Protein AF-A0A8J8DH73-F1 (afdb_monomer)

Structure (mmCIF, N/CA/C/O backbone):
data_AF-A0A8J8DH73-F1
#
_entry.id   AF-A0A8J8DH73-F1
#
loop_
_atom_site.group_PDB
_atom_site.id
_atom_site.type_symbol
_atom_site.label_atom_id
_atom_site.label_alt_id
_atom_site.label_comp_id
_atom_site.label_asym_id
_atom_site.label_entity_id
_atom_site.label_seq_id
_atom_site.pdbx_PDB_ins_code
_atom_site.Cartn_x
_atom_site.Cartn_y
_atom_site.Cartn_z
_atom_site.occupancy
_atom_site.B_iso_or_equiv
_atom_site.auth_seq_id
_atom_site.auth_comp_id
_atom_site.auth_asym_id
_atom_site.auth_atom_id
_atom_site.pdbx_PDB_model_num
ATOM 1 N N . ALA A 1 1 ? 0.497 -7.005 5.587 1.00 92.31 1 ALA A N 1
ATOM 2 C CA . ALA A 1 1 ? -0.446 -6.133 4.858 1.00 92.31 1 ALA A CA 1
ATOM 3 C C . ALA A 1 1 ? -1.291 -5.365 5.870 1.00 92.31 1 ALA A C 1
ATOM 5 O O . ALA A 1 1 ? -1.510 -5.890 6.957 1.00 92.31 1 ALA A O 1
ATOM 6 N N . TYR A 1 2 ? -1.741 -4.157 5.532 1.00 96.06 2 TYR A N 1
ATOM 7 C CA . TYR A 1 2 ? -2.527 -3.279 6.407 1.00 96.06 2 TYR A CA 1
ATOM 8 C C . TYR A 1 2 ? -3.867 -2.959 5.755 1.00 96.06 2 TYR A C 1
ATOM 10 O O . TYR A 1 2 ? -3.893 -2.410 4.659 1.00 96.06 2 TYR A O 1
ATOM 18 N N . LYS A 1 3 ? -4.974 -3.310 6.411 1.00 95.62 3 LYS A N 1
ATOM 19 C CA . LYS A 1 3 ? -6.324 -3.060 5.895 1.00 95.62 3 LYS A CA 1
ATOM 20 C C . LYS A 1 3 ? -6.685 -1.586 6.032 1.00 95.62 3 LYS A C 1
ATOM 22 O O . LYS A 1 3 ? -6.425 -0.987 7.072 1.00 95.62 3 LYS A O 1
ATOM 27 N N . LEU A 1 4 ? -7.267 -1.018 4.981 1.00 95.88 4 LEU A N 1
ATOM 28 C CA . LEU A 1 4 ? -7.502 0.418 4.891 1.00 95.88 4 LEU A CA 1
ATOM 29 C C . LEU A 1 4 ? -8.952 0.768 5.219 1.00 95.88 4 LEU A C 1
ATOM 31 O O . LEU A 1 4 ? -9.884 0.119 4.742 1.00 95.88 4 LEU A O 1
ATOM 35 N N . TYR A 1 5 ? -9.128 1.825 6.007 1.00 96.38 5 TYR A N 1
ATOM 36 C CA . TYR A 1 5 ? -10.404 2.520 6.132 1.00 96.38 5 TYR A CA 1
ATOM 37 C C . TYR A 1 5 ? -10.453 3.617 5.074 1.00 96.38 5 TYR A C 1
ATOM 39 O O . TYR A 1 5 ? -9.546 4.444 4.996 1.00 96.38 5 TYR A O 1
ATOM 47 N N . GLY A 1 6 ? -11.493 3.595 4.245 1.00 95.25 6 GLY A N 1
ATOM 48 C CA . GLY A 1 6 ? -11.721 4.642 3.263 1.00 95.25 6 GLY A CA 1
ATOM 49 C C . GLY A 1 6 ? -12.320 5.876 3.926 1.00 95.25 6 GLY A C 1
ATOM 50 O O . GLY A 1 6 ? -13.403 5.778 4.502 1.00 95.25 6 GLY A O 1
ATOM 51 N N . LEU A 1 7 ? -11.607 7.002 3.881 1.00 94.69 7 LEU A N 1
ATOM 52 C CA . LEU A 1 7 ? -12.032 8.257 4.509 1.00 94.69 7 LEU A CA 1
ATOM 53 C C . LEU A 1 7 ? -12.792 9.187 3.550 1.00 94.69 7 LEU A C 1
ATOM 55 O O . LEU A 1 7 ? -13.506 10.072 4.014 1.00 94.69 7 LEU A O 1
ATOM 59 N N . ASP A 1 8 ? -12.681 8.970 2.237 1.00 92.69 8 ASP A N 1
ATOM 60 C CA . ASP A 1 8 ? -13.395 9.748 1.223 1.00 92.69 8 ASP A CA 1
ATOM 61 C C . ASP A 1 8 ? -14.690 9.051 0.811 1.00 92.69 8 ASP A C 1
ATOM 63 O O . ASP A 1 8 ? -14.781 7.821 0.772 1.00 92.69 8 ASP A O 1
ATOM 67 N N . THR A 1 9 ? -15.693 9.828 0.399 1.00 92.81 9 THR A N 1
ATOM 68 C CA . THR A 1 9 ? -16.979 9.284 -0.071 1.00 92.81 9 THR A CA 1
ATOM 69 C C . THR A 1 9 ? -16.796 8.290 -1.222 1.00 92.81 9 THR A C 1
ATOM 71 O O . THR A 1 9 ? -17.430 7.233 -1.230 1.00 92.81 9 THR A O 1
ATOM 74 N N . SER A 1 10 ? -15.863 8.576 -2.134 1.00 91.19 10 SER A N 1
ATOM 75 C CA . SER A 1 10 ? -15.519 7.740 -3.288 1.00 91.19 10 SER A CA 1
ATOM 76 C C . SER A 1 10 ? -14.706 6.484 -2.945 1.00 91.19 10 SER A C 1
ATOM 78 O O . SER A 1 10 ? -14.641 5.575 -3.773 1.00 91.19 10 SER A O 1
ATOM 80 N N . ASN A 1 11 ? -14.117 6.383 -1.743 1.00 90.50 11 ASN A N 1
ATOM 81 C CA . ASN A 1 11 ? -13.345 5.210 -1.304 1.00 90.50 11 ASN A CA 1
ATOM 82 C C . ASN A 1 11 ? -13.886 4.530 -0.028 1.00 90.50 11 ASN A C 1
ATOM 84 O O . ASN A 1 11 ? -13.305 3.546 0.428 1.00 90.50 11 ASN A O 1
ATOM 88 N N . SER A 1 12 ? -15.024 4.987 0.500 1.00 95.44 12 SER A N 1
ATOM 89 C CA . SER A 1 12 ? -15.635 4.553 1.769 1.00 95.44 12 SER A CA 1
ATOM 90 C C . SER A 1 12 ? -15.845 3.036 1.928 1.00 95.44 12 SER A C 1
ATOM 92 O O . SER A 1 12 ? -15.886 2.527 3.047 1.00 95.44 12 SER A O 1
ATOM 94 N N . ASN A 1 13 ? -15.907 2.274 0.830 1.00 95.44 13 ASN A N 1
ATOM 95 C CA . ASN A 1 13 ? -16.057 0.814 0.857 1.0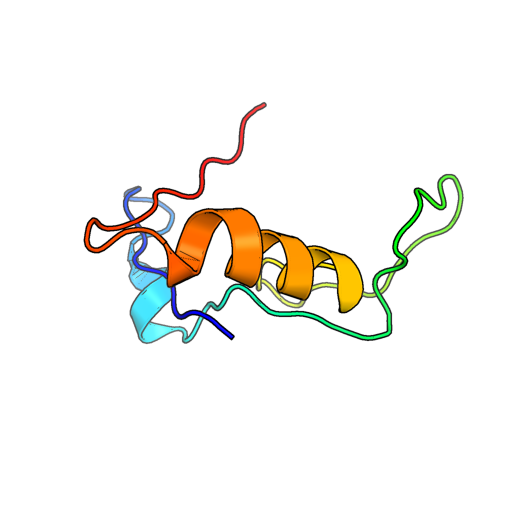0 95.44 13 ASN A CA 1
ATOM 96 C C . ASN A 1 13 ? -14.722 0.026 0.867 1.00 95.44 13 ASN A C 1
ATOM 98 O O . ASN A 1 13 ? -14.731 -1.204 0.768 1.00 95.44 13 ASN A O 1
ATOM 102 N N . ALA A 1 14 ? -13.567 0.697 0.963 1.00 95.81 14 ALA A N 1
ATOM 103 C CA . ALA A 1 14 ? -12.239 0.067 0.912 1.00 95.81 14 ALA A CA 1
ATOM 104 C C . ALA A 1 14 ? -12.059 -1.048 1.957 1.00 95.81 14 ALA A C 1
ATOM 106 O O . ALA A 1 14 ? -11.541 -2.123 1.642 1.00 95.81 14 ALA A O 1
ATOM 107 N N . TYR A 1 15 ? -12.565 -0.830 3.175 1.00 96.25 15 TYR A N 1
ATOM 108 C CA . TYR A 1 15 ? -12.454 -1.803 4.256 1.00 96.25 15 TYR A CA 1
ATOM 109 C C . TYR A 1 15 ? -13.220 -3.096 3.936 1.00 96.25 15 TYR A C 1
ATOM 111 O O . TYR A 1 15 ? -12.662 -4.189 4.015 1.00 96.25 15 TYR A O 1
ATOM 119 N N . ASN A 1 16 ? -14.481 -3.016 3.510 1.00 96.75 16 ASN A N 1
ATOM 120 C CA . ASN A 1 16 ? -15.275 -4.219 3.218 1.00 96.75 16 ASN A CA 1
ATOM 121 C C . ASN A 1 16 ? -14.749 -4.987 1.999 1.00 96.75 16 ASN A C 1
ATOM 123 O O . ASN A 1 16 ? -14.882 -6.204 1.929 1.00 96.75 16 ASN A O 1
ATOM 127 N N . ARG A 1 17 ? -14.102 -4.285 1.063 1.00 95.44 17 ARG A N 1
ATOM 128 C CA . ARG A 1 17 ? -13.469 -4.870 -0.127 1.00 95.44 17 ARG A CA 1
ATOM 129 C C . ARG A 1 17 ? -12.082 -5.465 0.124 1.00 95.44 17 ARG A C 1
ATOM 131 O O . ARG A 1 17 ? -11.448 -5.896 -0.832 1.00 95.44 17 ARG A O 1
ATOM 138 N N . PHE A 1 18 ? -11.606 -5.478 1.372 1.00 95.69 18 PHE A N 1
ATOM 139 C CA . PHE A 1 18 ? -10.265 -5.954 1.730 1.00 95.69 18 PHE A CA 1
ATOM 140 C C . PHE A 1 18 ? -9.144 -5.241 0.959 1.00 95.69 18 PHE A C 1
ATOM 142 O O . PHE A 1 18 ? -8.104 -5.833 0.680 1.00 95.69 18 PHE A O 1
ATOM 149 N N . VAL A 1 19 ? -9.328 -3.950 0.659 1.00 96.19 19 VAL A N 1
ATOM 150 C CA . VAL A 1 19 ? -8.247 -3.132 0.104 1.00 96.19 19 VAL A CA 1
ATOM 151 C C . VAL A 1 19 ? -7.185 -2.953 1.186 1.00 96.19 19 VAL A C 1
ATOM 153 O O . VAL A 1 19 ? -7.472 -2.504 2.303 1.00 96.19 19 VAL A O 1
ATOM 156 N N . VAL A 1 20 ? -5.955 -3.342 0.861 1.00 96.94 20 VAL A N 1
ATOM 157 C CA . VAL A 1 20 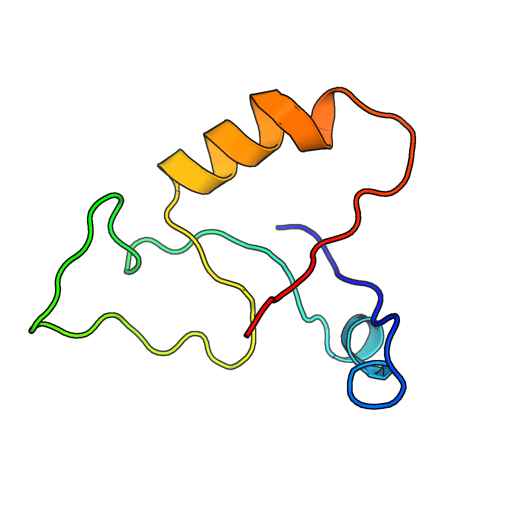? -4.832 -3.364 1.798 1.00 96.94 20 VAL A CA 1
ATOM 158 C C . VAL A 1 20 ? -3.617 -2.659 1.213 1.00 96.94 20 VAL A C 1
ATOM 160 O O . VAL A 1 20 ? -3.346 -2.763 0.023 1.00 96.94 20 VAL A O 1
ATOM 163 N N . LEU A 1 21 ? -2.835 -2.002 2.067 1.00 97.31 21 LEU A N 1
ATOM 164 C CA . LEU A 1 21 ? -1.447 -1.673 1.760 1.00 97.31 21 LEU A CA 1
ATOM 165 C C . LEU A 1 21 ? -0.599 -2.938 1.929 1.00 97.31 21 LEU A C 1
ATOM 167 O O . LEU A 1 21 ? -0.564 -3.533 3.017 1.00 97.31 21 LEU A O 1
ATOM 171 N N . HIS A 1 22 ? 0.092 -3.361 0.875 1.00 97.69 22 HIS A N 1
ATOM 172 C CA . HIS A 1 22 ? 0.958 -4.537 0.930 1.00 97.69 22 HIS A CA 1
ATOM 173 C C . HIS A 1 22 ? 2.181 -4.419 0.024 1.00 97.69 22 HIS A C 1
ATOM 175 O O . HIS A 1 22 ? 2.306 -3.500 -0.780 1.00 97.69 22 HIS A O 1
ATOM 181 N N . ALA A 1 23 ? 3.095 -5.372 0.191 1.00 97.94 23 ALA A N 1
ATOM 182 C CA . ALA A 1 23 ? 4.237 -5.530 -0.686 1.00 97.94 23 ALA A CA 1
ATOM 183 C C . ALA A 1 23 ? 3.953 -6.589 -1.752 1.00 97.94 23 ALA A C 1
ATOM 185 O O . ALA A 1 23 ? 3.203 -7.537 -1.497 1.00 97.94 23 ALA A O 1
ATOM 186 N N . HIS A 1 24 ? 4.595 -6.462 -2.910 1.00 97.81 24 HIS A N 1
ATOM 187 C CA . HIS A 1 24 ? 4.655 -7.523 -3.912 1.00 97.81 24 HIS A CA 1
ATOM 188 C C . HIS A 1 24 ? 6.024 -7.534 -4.591 1.00 97.81 24 HIS A C 1
ATOM 190 O O . HIS A 1 24 ? 6.587 -6.486 -4.887 1.00 97.81 24 HIS A O 1
ATOM 196 N N . SER A 1 25 ? 6.543 -8.724 -4.899 1.00 96.75 25 SER A N 1
ATOM 197 C CA . SER A 1 25 ? 7.850 -8.918 -5.550 1.00 96.75 25 SER A CA 1
ATOM 198 C C . SER A 1 25 ? 7.960 -8.338 -6.964 1.00 96.75 25 SER A C 1
ATOM 200 O O . SER A 1 25 ? 9.058 -8.263 -7.501 1.00 96.75 25 SER A O 1
ATOM 202 N N . CYS A 1 26 ? 6.841 -7.936 -7.571 1.00 96.25 26 CYS A N 1
ATOM 203 C CA . CYS A 1 26 ? 6.808 -7.341 -8.905 1.00 96.25 26 CYS A CA 1
ATOM 204 C C . CYS A 1 26 ? 6.935 -5.814 -8.870 1.00 96.25 26 CYS A C 1
ATOM 206 O O . CYS A 1 26 ? 6.990 -5.191 -9.927 1.00 96.25 26 CYS A O 1
ATOM 208 N N . VAL A 1 27 ? 6.973 -5.217 -7.671 1.00 97.81 27 VAL A N 1
ATOM 209 C CA . VAL A 1 27 ? 7.238 -3.792 -7.482 1.00 97.81 27 VAL A CA 1
ATOM 210 C C . VAL A 1 27 ? 8.714 -3.626 -7.097 1.00 97.81 27 VAL A C 1
ATOM 212 O O . VAL A 1 27 ? 9.113 -4.089 -6.024 1.00 97.81 27 VAL A O 1
ATOM 215 N N . PRO A 1 28 ? 9.538 -3.006 -7.957 1.00 97.69 28 PRO A N 1
ATOM 216 C CA . PRO A 1 28 ? 10.955 -2.782 -7.700 1.00 97.69 28 PRO A CA 1
ATOM 217 C C . PRO A 1 28 ? 11.172 -1.659 -6.676 1.00 97.69 28 PRO A C 1
ATOM 219 O O . PRO A 1 28 ? 10.326 -0.788 -6.492 1.00 97.69 28 PRO A O 1
ATOM 222 N N . ASP A 1 29 ? 12.338 -1.655 -6.024 1.00 97.75 29 ASP A N 1
ATOM 223 C CA . ASP A 1 29 ? 12.737 -0.586 -5.090 1.00 97.75 29 ASP A CA 1
ATOM 224 C C . ASP A 1 29 ? 13.118 0.728 -5.785 1.00 97.75 29 ASP A C 1
ATOM 226 O O . ASP A 1 29 ? 13.207 1.772 -5.142 1.00 97.75 29 ASP A O 1
ATOM 230 N N . LYS A 1 30 ? 13.409 0.664 -7.084 1.00 96.88 30 LYS A N 1
ATOM 231 C CA . LYS A 1 30 ? 13.845 1.796 -7.901 1.00 96.88 30 LYS A CA 1
ATOM 232 C C . LYS A 1 30 ? 12.833 2.041 -9.007 1.00 96.88 30 LYS A C 1
ATOM 234 O O . LYS A 1 30 ? 12.155 1.114 -9.440 1.00 96.88 30 LYS A O 1
ATOM 239 N N . GLU A 1 31 ? 12.767 3.282 -9.468 1.00 95.62 31 GLU A N 1
ATOM 240 C CA . GLU A 1 31 ? 11.977 3.648 -10.638 1.00 95.62 31 GLU A CA 1
ATOM 241 C C . GLU A 1 31 ? 12.467 2.888 -11.877 1.00 95.62 31 GLU A C 1
ATOM 243 O O . GLU A 1 31 ? 13.671 2.719 -12.075 1.00 95.62 31 GLU A O 1
ATOM 248 N N . VAL A 1 32 ? 11.519 2.409 -12.683 1.00 96.19 32 VAL A N 1
ATOM 249 C CA . VAL A 1 32 ? 11.794 1.588 -13.873 1.00 96.19 32 VAL A CA 1
ATOM 250 C C . VAL A 1 32 ? 11.263 2.198 -15.162 1.00 96.19 32 VAL A C 1
ATOM 252 O O . VAL A 1 32 ? 11.341 1.556 -16.198 1.00 96.19 32 VAL A O 1
ATOM 255 N N . TYR A 1 33 ? 10.753 3.433 -15.139 1.00 94.38 33 TYR A N 1
ATOM 256 C CA . TYR A 1 33 ? 10.323 4.108 -16.363 1.00 94.38 33 TYR A CA 1
ATOM 257 C C . TYR A 1 33 ? 11.469 4.119 -17.403 1.00 94.38 33 TYR A C 1
ATOM 259 O O . TYR A 1 33 ? 12.599 4.466 -17.044 1.00 94.38 33 T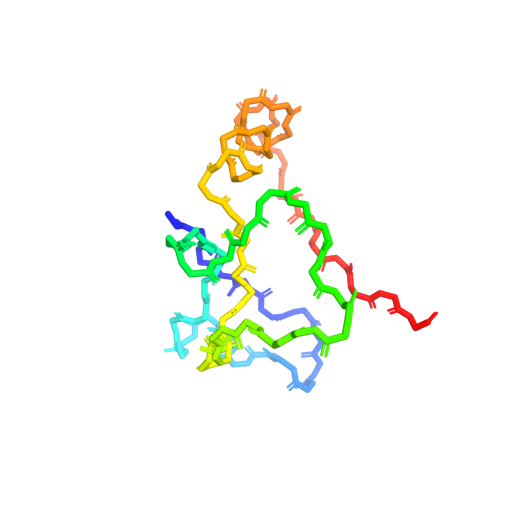YR A O 1
ATOM 267 N N . PRO A 1 34 ? 11.215 3.760 -18.678 1.00 95.88 34 PRO A N 1
ATOM 268 C CA . PRO A 1 34 ? 9.909 3.614 -19.337 1.00 95.88 34 PRO A CA 1
ATOM 269 C C . PRO A 1 34 ? 9.246 2.228 -19.242 1.00 95.88 34 PRO A C 1
ATOM 271 O O . PRO A 1 34 ? 8.183 2.038 -19.833 1.00 95.88 34 PRO A O 1
ATOM 274 N N . ASP A 1 35 ? 9.836 1.271 -18.525 1.00 96.62 35 ASP A N 1
ATOM 275 C CA . ASP A 1 35 ? 9.244 -0.050 -18.319 1.00 96.62 35 ASP A CA 1
ATOM 276 C C . ASP A 1 35 ? 8.043 0.001 -17.363 1.00 96.62 35 ASP A C 1
ATOM 278 O O . ASP A 1 35 ? 7.869 0.918 -16.553 1.00 96.62 35 ASP A O 1
ATOM 282 N N . PHE A 1 36 ? 7.207 -1.033 -17.445 1.00 95.31 36 PHE A N 1
ATOM 283 C CA . PHE A 1 36 ? 6.008 -1.173 -16.628 1.00 95.31 36 PHE A CA 1
ATOM 284 C C . PHE A 1 36 ? 6.194 -2.212 -15.527 1.00 95.31 36 PHE A C 1
ATOM 286 O O . PHE A 1 36 ? 6.864 -3.231 -15.697 1.00 95.31 36 PHE A O 1
ATOM 293 N N . ILE A 1 37 ? 5.516 -1.977 -14.409 1.00 95.69 37 ILE A N 1
ATOM 294 C CA . ILE A 1 37 ? 5.359 -2.959 -13.337 1.00 95.69 37 ILE A CA 1
ATOM 295 C C . ILE A 1 37 ? 4.028 -3.707 -13.487 1.00 95.69 37 ILE A C 1
ATOM 297 O O . ILE A 1 37 ? 3.175 -3.369 -14.307 1.00 95.69 37 ILE A O 1
ATOM 301 N N . CYS A 1 38 ? 3.840 -4.735 -12.668 1.00 95.25 38 CYS A N 1
ATOM 302 C CA . CYS A 1 38 ? 2.575 -5.454 -12.544 1.00 95.25 38 CYS A CA 1
ATOM 303 C C . CYS A 1 38 ? 1.388 -4.537 -12.183 1.00 95.25 38 CYS A C 1
ATOM 305 O O . CYS A 1 38 ? 1.532 -3.538 -11.478 1.00 95.25 38 CYS A O 1
ATOM 307 N N . ASN A 1 39 ? 0.181 -4.935 -12.593 1.00 95.31 39 ASN A N 1
ATOM 308 C CA . ASN A 1 39 ? -1.047 -4.278 -12.148 1.00 95.31 39 ASN A CA 1
ATOM 309 C C . ASN A 1 39 ? -1.305 -4.547 -10.662 1.00 95.31 39 ASN A C 1
ATOM 311 O O . ASN A 1 39 ? -1.248 -5.686 -10.206 1.00 95.31 39 ASN A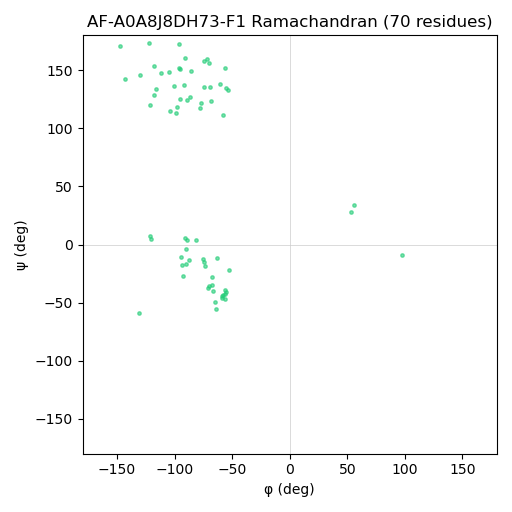 O 1
ATOM 315 N N . SER A 1 40 ? -1.681 -3.503 -9.929 1.00 92.75 40 SER A N 1
ATOM 316 C CA . SER A 1 40 ? -1.927 -3.563 -8.484 1.00 92.75 40 SER A CA 1
ATOM 317 C C . SER A 1 40 ? -3.245 -4.239 -8.086 1.00 92.75 40 SER A C 1
ATOM 319 O O . SER A 1 40 ? -3.493 -4.494 -6.908 1.00 92.75 40 SER A O 1
ATOM 321 N N . LEU A 1 41 ? -4.133 -4.464 -9.064 1.00 92.25 41 LEU A N 1
ATOM 322 C CA . LEU A 1 41 ? -5.482 -5.016 -8.881 1.00 92.25 41 LEU A CA 1
ATOM 323 C C . LEU A 1 41 ? -6.318 -4.255 -7.830 1.00 92.25 41 LEU A C 1
ATOM 325 O O . LEU A 1 41 ? -7.226 -4.807 -7.212 1.00 92.25 41 LEU A O 1
ATOM 329 N N . GLY A 1 42 ? -6.022 -2.962 -7.654 1.00 91.69 42 GLY A N 1
ATOM 330 C CA . GLY A 1 42 ? -6.758 -2.039 -6.790 1.00 91.69 42 GLY A CA 1
ATOM 331 C C . GLY A 1 42 ? -6.161 -1.827 -5.397 1.00 91.69 42 GLY A C 1
ATOM 332 O O . GLY A 1 42 ? -6.607 -0.919 -4.699 1.00 91.69 42 GLY A O 1
ATOM 333 N N . CYS A 1 43 ? -5.153 -2.601 -4.987 1.00 94.94 43 CYS A N 1
ATOM 334 C CA . CYS A 1 43 ? -4.486 -2.401 -3.700 1.00 94.94 43 CYS A CA 1
ATOM 335 C C . CYS A 1 43 ? -3.263 -1.480 -3.835 1.00 94.94 43 CYS A C 1
ATOM 337 O O . CYS A 1 43 ? -2.463 -1.659 -4.753 1.00 94.94 43 CYS A O 1
ATOM 339 N N . PRO A 1 44 ? -3.040 -0.528 -2.915 1.00 95.12 44 PRO A N 1
ATOM 340 C CA . PRO A 1 44 ? -1.762 0.170 -2.821 1.00 95.12 44 PRO A CA 1
ATOM 341 C C . PRO A 1 44 ? -0.631 -0.841 -2.601 1.00 95.12 44 PRO A C 1
ATOM 343 O O . PRO A 1 44 ? -0.549 -1.490 -1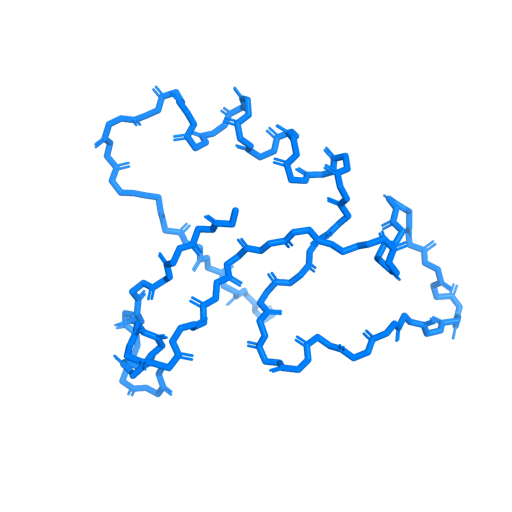.555 1.00 95.12 44 PRO A O 1
ATOM 346 N N . THR A 1 45 ? 0.220 -0.997 -3.613 1.00 96.88 45 THR A N 1
ATOM 347 C CA . THR A 1 45 ? 1.279 -2.007 -3.628 1.00 96.88 45 THR A CA 1
ATOM 348 C C . THR A 1 45 ? 2.630 -1.318 -3.692 1.00 96.88 45 THR A C 1
ATOM 350 O O . THR A 1 45 ? 2.853 -0.463 -4.545 1.00 96.88 45 THR A O 1
ATOM 353 N N . VAL A 1 46 ? 3.530 -1.696 -2.792 1.00 97.12 46 VAL A N 1
ATOM 354 C CA . VAL A 1 46 ? 4.904 -1.186 -2.733 1.00 97.12 46 VAL A CA 1
ATOM 355 C C . VAL A 1 46 ? 5.907 -2.334 -2.833 1.00 97.12 46 VAL A C 1
ATOM 357 O O . VAL A 1 46 ? 5.531 -3.509 -2.813 1.00 97.12 46 VAL A O 1
ATOM 360 N N . SER A 1 47 ? 7.195 -2.022 -2.931 1.00 98.19 47 SER A N 1
ATOM 361 C CA . SER A 1 47 ? 8.227 -3.053 -2.878 1.00 98.19 47 SER A CA 1
ATOM 362 C C . SER A 1 47 ? 8.346 -3.664 -1.468 1.00 98.19 47 SER A C 1
ATOM 364 O O . SER A 1 47 ? 7.993 -3.019 -0.469 1.00 98.19 47 SER A O 1
ATOM 366 N N . PRO A 1 48 ? 8.862 -4.900 -1.334 1.00 98.38 48 PRO A N 1
ATOM 367 C CA . PRO A 1 48 ? 9.083 -5.525 -0.028 1.00 98.38 48 PRO A CA 1
ATOM 368 C C . PRO A 1 48 ? 9.970 -4.703 0.912 1.00 98.38 48 PRO A C 1
ATOM 370 O O . PRO A 1 48 ? 9.638 -4.555 2.091 1.00 98.38 48 PRO A O 1
ATOM 373 N N . ASN A 1 49 ? 11.059 -4.121 0.399 1.00 98.31 49 ASN A N 1
ATOM 374 C CA . ASN A 1 49 ? 11.965 -3.326 1.225 1.00 98.31 49 ASN A CA 1
ATOM 375 C C . ASN A 1 49 ? 11.330 -1.994 1.629 1.00 98.31 49 ASN A C 1
ATOM 377 O O . ASN A 1 49 ? 11.488 -1.566 2.772 1.00 98.31 49 ASN A O 1
ATOM 381 N N . PHE A 1 50 ? 10.552 -1.362 0.745 1.00 97.75 50 PHE A N 1
ATOM 382 C CA . PHE A 1 50 ? 9.860 -0.129 1.098 1.00 97.75 50 PHE A CA 1
ATOM 383 C C . PHE A 1 50 ? 8.782 -0.359 2.159 1.00 97.75 50 PHE A C 1
ATOM 385 O O . PHE A 1 50 ? 8.681 0.428 3.100 1.00 97.75 50 PHE A O 1
ATOM 392 N N . LEU A 1 51 ? 8.020 -1.461 2.079 1.00 98.12 51 LEU A N 1
ATOM 393 C CA . LEU A 1 51 ? 7.062 -1.795 3.135 1.00 98.12 51 LEU A CA 1
ATOM 394 C C . LEU A 1 51 ? 7.769 -1.959 4.483 1.00 98.12 51 LEU A C 1
ATOM 396 O O . LEU A 1 51 ? 7.296 -1.407 5.470 1.00 98.12 51 LEU A O 1
ATOM 400 N N . LYS A 1 52 ? 8.914 -2.651 4.526 1.00 98.00 52 LYS A N 1
ATOM 401 C CA . LYS A 1 52 ? 9.706 -2.789 5.755 1.00 98.00 52 LYS A CA 1
ATOM 402 C C . LYS A 1 52 ? 10.088 -1.422 6.335 1.00 98.00 52 LYS A C 1
ATOM 404 O O . LYS A 1 52 ? 9.849 -1.175 7.515 1.00 98.00 52 LYS A O 1
ATOM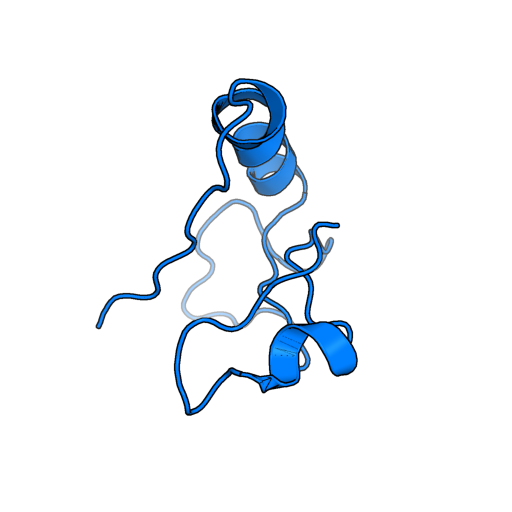 409 N N . THR A 1 53 ? 10.579 -0.507 5.499 1.00 97.31 53 THR A N 1
ATOM 410 C CA . THR A 1 53 ? 10.879 0.873 5.908 1.00 97.31 53 THR A CA 1
ATOM 411 C C . THR A 1 53 ? 9.641 1.586 6.453 1.00 97.31 53 THR A C 1
ATOM 413 O O . THR A 1 53 ? 9.708 2.184 7.526 1.00 97.31 53 THR A O 1
ATOM 416 N N . LEU A 1 54 ? 8.487 1.490 5.779 1.00 96.75 54 LEU A N 1
ATOM 417 C CA . LEU A 1 54 ? 7.236 2.083 6.263 1.00 96.75 54 LEU A CA 1
ATOM 418 C C . LEU A 1 54 ? 6.844 1.552 7.648 1.00 96.75 54 LEU A C 1
ATOM 420 O O . LEU A 1 54 ? 6.441 2.318 8.527 1.00 96.75 54 LEU A O 1
ATOM 424 N N . GLN A 1 55 ? 6.973 0.241 7.845 1.00 97.25 55 GLN A N 1
ATOM 425 C CA . GLN A 1 55 ? 6.650 -0.421 9.103 1.00 97.25 55 GLN A CA 1
ATOM 426 C C . GLN A 1 55 ? 7.556 0.057 10.235 1.00 97.25 55 GLN A C 1
ATOM 428 O O . GLN A 1 55 ? 7.062 0.547 11.250 1.00 97.25 55 GLN A O 1
ATOM 433 N N . GLU A 1 56 ? 8.868 -0.052 10.045 1.00 97.19 56 GLU A N 1
ATOM 434 C CA . GLU A 1 56 ? 9.869 0.256 11.066 1.00 97.19 56 GLU A CA 1
ATOM 435 C C . GLU A 1 56 ? 9.923 1.748 11.399 1.00 97.19 56 GLU A C 1
ATOM 437 O O . GLU A 1 56 ? 10.160 2.113 12.550 1.00 97.19 56 GLU A O 1
ATOM 442 N N . GLN A 1 57 ? 9.702 2.624 10.416 1.00 95.50 57 GLN A N 1
ATOM 443 C CA . GLN A 1 57 ? 9.857 4.064 10.610 1.00 95.50 57 GLN A CA 1
ATOM 444 C C . GLN A 1 57 ? 8.571 4.783 11.008 1.00 95.50 57 GLN A C 1
ATOM 446 O O . GLN A 1 57 ? 8.660 5.797 11.699 1.00 95.50 57 GLN A O 1
ATOM 451 N N . TYR A 1 58 ? 7.397 4.267 10.635 1.00 93.81 58 TYR A N 1
ATOM 452 C CA . TYR A 1 58 ? 6.140 4.995 10.822 1.00 93.81 58 TYR A CA 1
ATOM 453 C C . TYR A 1 58 ? 5.064 4.140 11.486 1.00 93.81 58 TYR A C 1
ATOM 455 O O . TYR A 1 58 ? 4.588 4.491 12.564 1.00 93.81 58 TYR A O 1
ATOM 463 N N . LEU A 1 59 ? 4.692 3.008 10.880 1.00 94.94 59 LEU A N 1
ATOM 464 C CA . LEU A 1 59 ? 3.477 2.287 11.278 1.00 94.94 59 LEU A C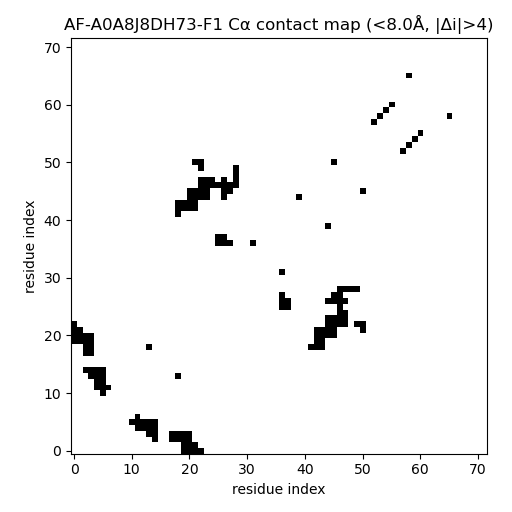A 1
ATOM 465 C C . LEU A 1 59 ? 3.594 1.617 12.653 1.00 94.94 59 LEU A C 1
ATOM 467 O O . LEU A 1 59 ? 2.614 1.576 13.386 1.00 94.94 59 LEU A O 1
ATOM 471 N N . LEU A 1 60 ? 4.772 1.099 13.016 1.00 94.62 60 LEU A N 1
ATOM 472 C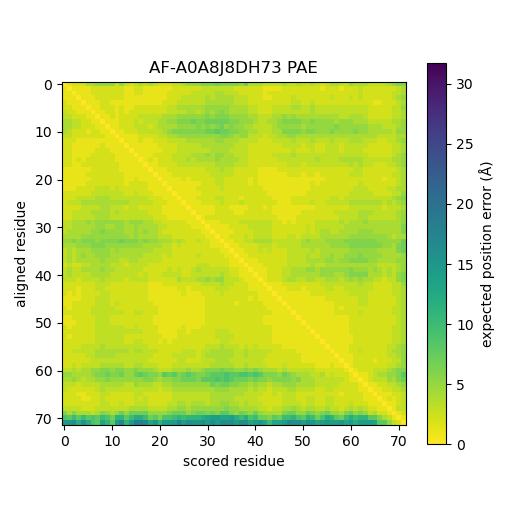 CA . LEU A 1 60 ? 4.975 0.401 14.293 1.00 94.62 60 LEU A CA 1
ATOM 473 C C . LEU A 1 60 ? 5.341 1.337 15.455 1.00 94.62 60 LEU A C 1
ATOM 475 O O . LEU A 1 60 ? 5.297 0.919 16.609 1.00 94.62 60 LEU A O 1
ATOM 479 N N . LYS A 1 61 ? 5.708 2.595 15.177 1.00 95.12 61 LYS A N 1
ATOM 480 C CA . LYS A 1 61 ? 6.166 3.557 16.198 1.00 95.12 61 LYS A CA 1
ATOM 481 C C . LYS A 1 61 ? 5.044 4.396 16.809 1.00 95.12 61 LYS A C 1
ATOM 483 O O . LYS A 1 61 ? 5.247 5.005 17.856 1.00 95.12 61 LYS A O 1
ATOM 488 N N . THR A 1 62 ? 3.876 4.451 16.176 1.00 94.44 62 THR A N 1
ATOM 489 C CA . THR A 1 62 ? 2.742 5.259 16.639 1.00 94.44 62 THR A CA 1
ATOM 490 C C . THR A 1 62 ? 1.589 4.389 17.122 1.00 94.44 62 THR A C 1
ATOM 492 O O . THR A 1 62 ? 1.344 3.302 16.607 1.00 94.44 62 THR A O 1
ATOM 495 N N . LYS A 1 63 ? 0.856 4.890 18.119 1.00 92.31 63 LYS A N 1
ATOM 496 C CA . LYS A 1 63 ? -0.430 4.319 18.552 1.00 92.31 63 LYS A CA 1
ATOM 497 C C . LYS A 1 63 ? -1.624 5.001 17.884 1.00 92.31 63 LYS A C 1
ATOM 499 O O . LYS A 1 63 ? -2.750 4.539 18.034 1.00 92.31 63 LYS A O 1
ATOM 504 N N . GLN A 1 64 ? -1.392 6.120 17.199 1.00 94.62 64 GLN A N 1
ATOM 505 C CA . GLN A 1 64 ? -2.437 6.857 16.500 1.00 94.62 64 GLN A CA 1
ATOM 506 C C . GLN A 1 64 ? -2.644 6.282 15.093 1.00 94.62 64 GLN A C 1
ATOM 508 O O . GLN A 1 64 ? -1.679 5.803 14.490 1.00 94.62 64 GLN A O 1
ATOM 513 N N . PRO A 1 65 ? -3.868 6.346 14.542 1.00 93.69 65 PRO A N 1
ATOM 514 C CA . PRO A 1 65 ? -4.108 5.988 13.150 1.00 93.69 65 PRO A CA 1
ATOM 515 C C . PRO A 1 65 ? -3.206 6.790 12.203 1.00 93.69 65 PRO A C 1
ATOM 517 O O . PRO A 1 65 ? -3.075 8.005 12.339 1.00 93.69 65 PRO A O 1
ATOM 520 N N . VAL A 1 66 ? -2.601 6.108 11.231 1.00 95.12 66 VAL A N 1
ATOM 521 C CA . VAL A 1 66 ? -1.791 6.741 10.183 1.00 95.12 66 VAL A CA 1
ATOM 522 C C . VAL A 1 66 ? -2.667 6.974 8.960 1.00 95.12 66 VAL A C 1
ATOM 524 O O . VAL A 1 66 ? -3.284 6.040 8.450 1.00 95.12 66 VAL A O 1
ATOM 527 N N . CYS A 1 67 ? -2.716 8.219 8.487 1.00 94.44 67 CYS A N 1
ATOM 528 C CA . CYS A 1 67 ? -3.429 8.576 7.267 1.00 94.44 67 CYS A CA 1
ATOM 529 C C . CYS A 1 67 ? -2.517 8.383 6.050 1.00 94.44 67 CYS A C 1
ATOM 531 O O . CYS A 1 67 ? -1.410 8.919 6.005 1.00 94.44 67 CYS A O 1
ATOM 533 N N . MET A 1 68 ? -2.990 7.627 5.062 1.00 92.94 68 MET A N 1
ATOM 534 C CA . MET A 1 68 ? -2.358 7.524 3.751 1.00 92.94 68 MET A CA 1
ATOM 535 C C . MET A 1 68 ? -3.081 8.476 2.798 1.00 92.94 68 MET A C 1
ATOM 537 O O . MET A 1 68 ? -4.273 8.306 2.553 1.00 92.94 68 MET A O 1
ATOM 541 N N . TRP A 1 69 ? -2.357 9.456 2.262 1.00 91.19 69 TRP A N 1
ATOM 542 C CA . TRP A 1 69 ? -2.900 10.478 1.370 1.00 91.19 69 TRP A CA 1
ATOM 543 C C . TRP A 1 69 ? -2.276 10.369 -0.021 1.00 91.19 69 TRP A C 1
ATOM 545 O O . TRP A 1 69 ? -1.057 10.254 -0.143 1.00 91.19 69 TRP A O 1
ATOM 555 N N . ILE A 1 70 ? -3.104 10.418 -1.063 1.00 82.94 70 ILE A N 1
ATOM 556 C CA . ILE A 1 70 ? -2.657 10.445 -2.460 1.00 82.94 70 ILE A CA 1
ATOM 557 C C . ILE A 1 70 ? -2.823 11.882 -2.950 1.00 82.94 70 ILE A C 1
ATOM 559 O O . ILE A 1 70 ? -3.940 12.395 -2.994 1.00 82.94 70 ILE A O 1
ATOM 563 N N . TYR A 1 71 ?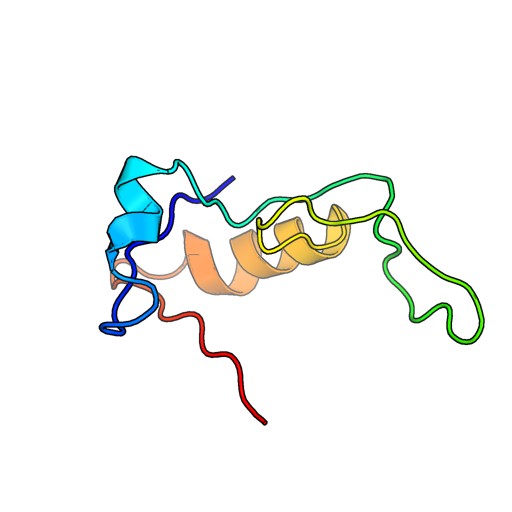 -1.714 12.545 -3.275 1.00 82.62 71 TYR A N 1
ATOM 564 C CA . TYR A 1 71 ? -1.729 13.896 -3.835 1.00 82.62 71 TYR A CA 1
ATOM 565 C C . TYR A 1 71 ? -1.765 13.855 -5.368 1.00 82.62 71 TYR A C 1
ATOM 567 O O . TYR A 1 71 ? -1.463 12.828 -5.979 1.00 82.62 71 TYR A O 1
ATOM 575 N N . LYS A 1 72 ? -2.175 14.973 -5.966 1.00 61.62 72 LYS A N 1
ATOM 576 C CA . LYS A 1 72 ? -2.204 15.187 -7.413 1.00 61.62 72 LYS A CA 1
ATOM 577 C C . LYS A 1 72 ? -0.992 15.995 -7.853 1.00 61.62 72 LYS A C 1
ATOM 579 O O . LYS A 1 72 ? -0.595 16.888 -7.072 1.00 61.62 72 LYS A O 1
#

pLDDT: mean 94.71, std 4.83, range [61.62, 98.38]

Solvent-accessible surface area (backbone atoms only — not comparable to full-atom values): 4670 Å² total; per-residue (Å²): 118,45,79,36,80,35,86,45,90,94,39,49,61,30,46,86,69,66,32,29,44,35,58,38,94,62,38,64,91,60,92,55,81,94,59,83,70,70,83,59,88,85,28,60,67,37,14,57,68,57,45,51,50,45,37,72,71,48,64,72,73,49,94,64,90,82,86,88,81,87,84,133

Foldseek 3Di:
DAQDQDPDPVCRCSRVVRAGEEEDCQADPDDDPPDDTDDPVRHNYHHPVVVVVCCVPPVVPDPDDDDDDDDD

Secondary structure (DSSP, 8-state):
-EEPPP-STTTTTTTTTT-EEEE-TTS-SS--TTS-PPP-TTS-EE-HHHHHHHIIIIITT-SSPPPP----

Nearest PDB structures (foldseek):
  6j6x-assembly1_A  TM=3.995E-01  e=9.102E+00  Homo sapiens

Sequence (72 aa):
AYKLYGLDTSNSNAYNRFVVLHAHSCVPDKEVYPDFICNSLGCPTVSPNFLKTLQEQYLLKTKQPVCMWIYK

Radius of gyration: 13.29 Å; Cα contacts (8 Å, |Δi|>4): 79; chains: 1; bounding box: 31×24×38 Å

Mean predicted aligned error: 2.96 Å